Protein AF-A0A7K3SBB5-F1 (afdb_monomer_lite)

Secondary structure (DSSP, 8-state):
-HHHHHHHHHHHHSTTTTTSB-TTSSS--BSS---GGGSTT----TT-S-SSPPP------

pLDDT: mean 82.0, std 10.61, range [38.88, 92.44]

Foldseek 3Di:
DVVVLVVVVVVCVDPVNPPQWDSPDPDIDGPDDPCQLQDDVGFADPPHPDPGRDPPPPPDD

Structure (mmCIF, N/CA/C/O backbone):
data_AF-A0A7K3SBB5-F1
#
_entry.id   AF-A0A7K3SBB5-F1
#
loop_
_atom_site.group_PDB
_atom_site.id
_atom_site.type_symbol
_atom_site.label_atom_id
_atom_site.label_alt_id
_atom_site.label_comp_id
_atom_site.label_asym_id
_atom_site.label_entity_id
_atom_site.label_seq_id
_atom_site.pdbx_PDB_ins_code
_atom_site.Cartn_x
_atom_site.Cartn_y
_atom_site.Cartn_z
_atom_site.occupancy
_atom_site.B_iso_or_equiv
_atom_site.auth_seq_id
_atom_site.auth_comp_id
_atom_site.auth_asym_id
_atom_site.auth_atom_id
_atom_site.pdbx_PDB_model_num
ATOM 1 N N . ALA A 1 1 ? 15.575 -3.502 -0.367 1.00 74.38 1 ALA A N 1
ATOM 2 C CA . ALA A 1 1 ? 14.496 -3.664 -1.370 1.00 74.38 1 ALA A CA 1
ATOM 3 C C . ALA A 1 1 ? 14.245 -5.127 -1.766 1.00 74.38 1 ALA A C 1
ATOM 5 O O . ALA A 1 1 ? 13.094 -5.535 -1.747 1.00 74.38 1 ALA A O 1
ATOM 6 N N . ALA A 1 2 ? 15.271 -5.933 -2.080 1.00 84.81 2 ALA A N 1
ATOM 7 C CA . ALA A 1 2 ? 15.099 -7.337 -2.498 1.00 84.81 2 ALA A CA 1
ATOM 8 C C . ALA A 1 2 ? 14.320 -8.209 -1.489 1.00 84.81 2 ALA A C 1
ATOM 10 O O . ALA A 1 2 ? 13.312 -8.798 -1.858 1.00 84.81 2 ALA A O 1
ATOM 11 N N . ARG A 1 3 ? 14.707 -8.198 -0.203 1.00 88.75 3 ARG A N 1
ATOM 12 C CA . ARG A 1 3 ? 14.005 -8.944 0.862 1.00 88.75 3 ARG A CA 1
ATOM 13 C C . ARG A 1 3 ? 12.515 -8.601 0.966 1.00 88.75 3 ARG A C 1
ATOM 15 O O . ARG A 1 3 ? 11.695 -9.487 1.145 1.00 88.75 3 ARG A O 1
ATOM 22 N N . ALA A 1 4 ? 12.168 -7.321 0.835 1.00 83.50 4 ALA A N 1
ATOM 23 C CA . ALA A 1 4 ? 10.775 -6.882 0.890 1.00 83.50 4 ALA A CA 1
ATOM 24 C C . ALA A 1 4 ? 9.965 -7.396 -0.312 1.00 83.50 4 ALA A C 1
ATOM 26 O O . ALA A 1 4 ? 8.800 -7.737 -0.155 1.00 83.50 4 ALA A O 1
ATOM 27 N N . ARG A 1 5 ? 10.585 -7.485 -1.498 1.00 82.56 5 ARG A N 1
ATOM 28 C CA . ARG A 1 5 ? 9.948 -8.058 -2.694 1.00 82.56 5 ARG A CA 1
ATOM 29 C C . ARG A 1 5 ? 9.748 -9.565 -2.578 1.00 82.56 5 ARG A C 1
ATOM 31 O O . ARG A 1 5 ? 8.680 -10.031 -2.941 1.00 82.56 5 ARG A O 1
ATOM 38 N N . ALA A 1 6 ? 10.735 -10.291 -2.053 1.00 89.31 6 ALA A N 1
ATOM 39 C CA . ALA A 1 6 ? 10.615 -11.729 -1.811 1.00 89.31 6 ALA A CA 1
ATOM 40 C C . ALA A 1 6 ? 9.468 -12.033 -0.835 1.00 89.31 6 ALA A C 1
ATOM 42 O O . ALA A 1 6 ? 8.564 -12.783 -1.175 1.00 89.31 6 ALA A O 1
ATOM 43 N N . LEU A 1 7 ? 9.429 -11.332 0.306 1.00 89.81 7 LEU A N 1
ATOM 44 C CA . LEU A 1 7 ? 8.333 -11.466 1.270 1.00 89.81 7 LEU A CA 1
ATOM 45 C C . LEU A 1 7 ? 6.972 -11.112 0.654 1.00 89.81 7 LEU A C 1
ATOM 47 O O . LEU A 1 7 ? 5.981 -11.781 0.919 1.00 89.81 7 LEU A O 1
ATOM 51 N N . ALA A 1 8 ? 6.904 -10.055 -0.161 1.00 85.06 8 ALA A N 1
ATOM 52 C CA . ALA A 1 8 ? 5.668 -9.719 -0.855 1.00 85.06 8 ALA A CA 1
ATOM 53 C C . ALA A 1 8 ? 5.246 -10.842 -1.814 1.00 85.06 8 ALA A C 1
ATOM 55 O O . ALA A 1 8 ? 4.088 -11.222 -1.790 1.00 85.06 8 ALA A O 1
ATOM 56 N N . ALA A 1 9 ? 6.155 -11.397 -2.617 1.00 88.31 9 ALA A N 1
ATOM 57 C CA . ALA A 1 9 ? 5.837 -12.519 -3.500 1.00 88.31 9 ALA A CA 1
ATOM 58 C C . ALA A 1 9 ? 5.250 -13.708 -2.722 1.00 88.31 9 ALA A C 1
ATOM 60 O O . ALA A 1 9 ? 4.141 -14.126 -3.030 1.00 88.31 9 ALA A O 1
ATOM 61 N N . GLU A 1 10 ? 5.913 -14.136 -1.645 1.00 92.44 10 GLU A N 1
ATOM 62 C CA . GLU A 1 10 ? 5.442 -15.236 -0.788 1.00 92.44 10 GLU A CA 1
ATOM 63 C C . GLU A 1 10 ? 4.043 -14.974 -0.205 1.00 92.44 10 GLU A C 1
ATOM 65 O O . GLU A 1 10 ? 3.189 -15.856 -0.210 1.00 92.44 10 GLU A O 1
ATOM 70 N N . LEU A 1 11 ? 3.771 -13.749 0.262 1.00 89.50 11 LEU A N 1
ATOM 71 C CA . LEU A 1 11 ? 2.450 -13.385 0.786 1.00 89.50 11 LEU A CA 1
ATOM 72 C C . LEU A 1 11 ? 1.358 -13.425 -0.287 1.00 89.50 11 LEU A C 1
ATOM 74 O O . LEU A 1 11 ? 0.220 -13.740 0.026 1.00 89.50 11 LEU A O 1
ATOM 78 N N . PHE 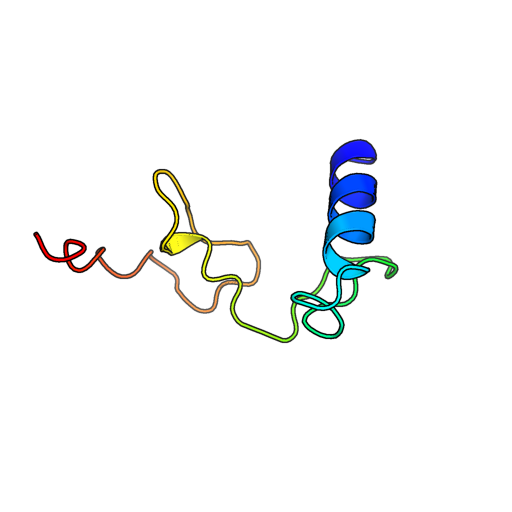A 1 12 ? 1.674 -13.070 -1.530 1.00 88.19 12 PHE A N 1
ATOM 79 C CA . PHE A 1 12 ? 0.708 -13.051 -2.630 1.00 88.19 12 PHE A CA 1
ATOM 80 C C . PHE A 1 12 ? 0.512 -14.424 -3.297 1.00 88.19 12 PHE A C 1
ATOM 82 O O . PHE A 1 12 ? -0.448 -14.582 -4.052 1.00 88.19 12 PHE A O 1
ATOM 89 N N . ASP A 1 13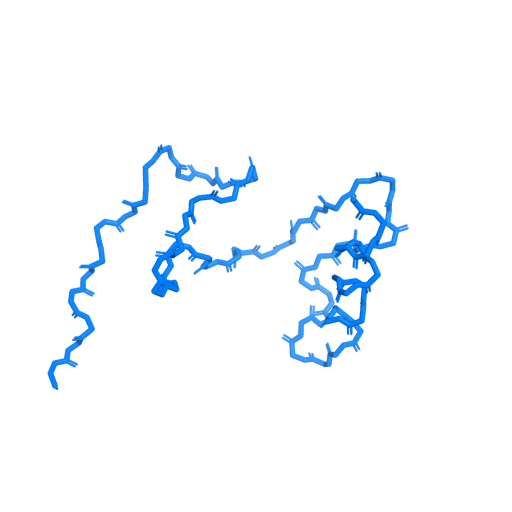 ? 1.372 -15.403 -3.004 1.00 89.69 13 ASP A N 1
ATOM 90 C CA . ASP A 1 13 ? 1.169 -16.810 -3.369 1.00 89.69 13 ASP A CA 1
ATOM 91 C C . ASP A 1 13 ? 0.123 -17.501 -2.466 1.00 89.69 13 ASP A C 1
ATOM 93 O O . ASP A 1 13 ? -0.505 -18.486 -2.880 1.00 89.69 13 ASP A O 1
ATOM 97 N N . ASP A 1 14 ? -0.109 -16.958 -1.263 1.00 91.56 14 ASP A N 1
ATOM 98 C CA . ASP A 1 14 ? -1.163 -17.390 -0.341 1.00 91.56 14 ASP A CA 1
ATOM 99 C C . ASP A 1 14 ? -2.564 -17.174 -0.929 1.00 91.56 14 ASP A C 1
ATOM 101 O O . ASP A 1 14 ? -2.854 -16.163 -1.571 1.00 91.56 14 ASP A O 1
ATOM 105 N N . GLU A 1 15 ? -3.471 -18.116 -0.678 1.00 89.50 15 GLU A N 1
ATOM 106 C CA . GLU A 1 15 ? -4.819 -18.106 -1.250 1.00 89.50 15 GLU A CA 1
ATOM 107 C C . GLU A 1 15 ? -5.643 -16.872 -0.861 1.00 89.50 15 GLU A C 1
ATOM 109 O O . GLU A 1 15 ? -6.439 -16.389 -1.663 1.00 89.50 15 GLU A O 1
ATOM 114 N N . THR A 1 16 ? -5.419 -16.306 0.327 1.00 89.00 16 THR A N 1
ATOM 115 C CA . THR A 1 16 ? -6.166 -15.131 0.800 1.00 89.00 16 THR A CA 1
ATOM 116 C C . THR A 1 16 ? -5.784 -13.839 0.078 1.00 89.00 16 THR A C 1
ATOM 118 O O . THR A 1 16 ? -6.568 -12.886 0.056 1.00 89.00 16 THR A O 1
ATOM 121 N N . LEU A 1 17 ? -4.587 -13.794 -0.516 1.00 85.62 17 LEU A N 1
ATOM 122 C CA . LEU A 1 17 ? -4.035 -12.620 -1.193 1.00 85.62 17 LEU A CA 1
ATOM 123 C C . LEU 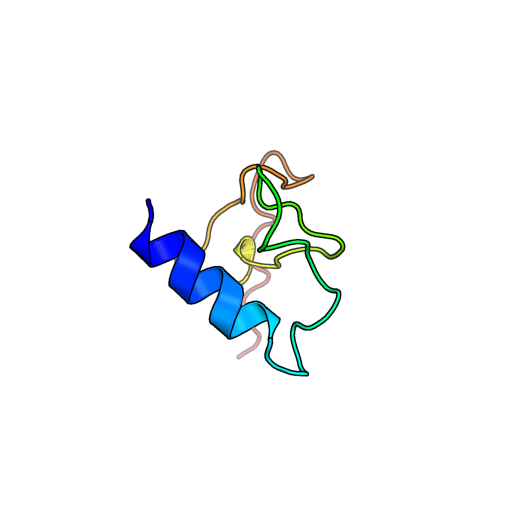A 1 17 ? -3.775 -12.849 -2.685 1.00 85.62 17 LEU A C 1
ATOM 125 O O . LEU A 1 17 ? -3.484 -11.878 -3.399 1.00 85.62 17 LEU A O 1
ATOM 129 N N . ARG A 1 18 ? -3.926 -14.080 -3.179 1.00 87.56 18 ARG A N 1
ATOM 130 C CA . ARG A 1 18 ? -3.818 -14.413 -4.600 1.00 87.56 18 ARG A CA 1
ATOM 131 C C . ARG A 1 18 ? -4.713 -13.498 -5.438 1.00 87.56 18 ARG A C 1
ATOM 133 O O . ARG A 1 18 ? -5.791 -13.085 -5.021 1.00 87.56 18 ARG A O 1
ATOM 140 N N . ASP A 1 19 ? -4.215 -13.103 -6.607 1.00 85.38 19 ASP A N 1
ATOM 141 C CA . ASP A 1 19 ? -4.874 -12.194 -7.561 1.00 85.38 19 ASP A CA 1
ATOM 142 C C . ASP A 1 19 ? -5.147 -10.754 -7.078 1.00 85.38 19 ASP A C 1
ATOM 144 O O . ASP A 1 19 ? -5.596 -9.910 -7.864 1.00 85.38 19 ASP A O 1
ATOM 148 N N . THR A 1 20 ? -4.799 -10.401 -5.834 1.00 86.38 20 THR A N 1
ATOM 149 C CA . THR A 1 20 ? -4.984 -9.037 -5.302 1.00 86.38 20 THR A CA 1
ATOM 150 C C . THR A 1 20 ? -3.875 -8.055 -5.716 1.00 86.38 20 THR A C 1
ATOM 152 O O . THR A 1 20 ? -3.937 -6.855 -5.421 1.00 86.38 20 THR A O 1
ATOM 155 N N . GLY A 1 21 ? -2.868 -8.523 -6.458 1.00 85.38 21 GLY A N 1
ATOM 156 C CA . GLY A 1 21 ? -1.753 -7.727 -6.969 1.00 85.38 21 GLY A CA 1
ATOM 157 C C . GLY A 1 21 ? -0.847 -8.514 -7.916 1.00 85.38 21 GLY A C 1
ATOM 158 O O . GLY A 1 21 ? -1.062 -9.698 -8.147 1.00 85.38 21 GLY A O 1
ATOM 159 N N . THR A 1 22 ? 0.158 -7.846 -8.484 1.00 84.81 22 THR A N 1
ATOM 160 C CA . THR A 1 22 ? 1.133 -8.449 -9.413 1.00 84.81 22 THR A CA 1
ATOM 161 C C . THR A 1 22 ? 2.559 -8.364 -8.843 1.00 84.81 22 THR A C 1
ATOM 163 O O . THR A 1 22 ? 3.308 -7.451 -9.205 1.00 84.81 22 THR A O 1
ATOM 166 N N . PRO A 1 23 ? 2.955 -9.265 -7.922 1.00 83.69 23 PRO A N 1
ATOM 167 C CA . PRO A 1 23 ? 4.231 -9.181 -7.197 1.00 83.69 23 PRO A CA 1
ATOM 168 C C . PRO A 1 23 ? 5.468 -9.570 -8.016 1.00 83.69 23 PRO A C 1
ATOM 170 O O . PRO A 1 23 ? 6.568 -9.143 -7.674 1.00 83.69 23 PRO A O 1
ATOM 173 N N . HIS A 1 24 ? 5.299 -10.310 -9.113 1.00 82.06 24 HIS A N 1
ATOM 174 C CA . HIS A 1 24 ? 6.402 -10.780 -9.964 1.00 82.06 24 HIS A CA 1
ATOM 175 C C . HIS A 1 24 ? 6.706 -9.851 -11.155 1.00 82.06 24 HIS A C 1
ATOM 177 O O . HIS A 1 24 ? 7.522 -10.185 -12.011 1.00 82.06 24 HIS A O 1
ATOM 183 N N . GLY A 1 25 ? 6.038 -8.694 -11.238 1.00 79.25 25 GLY A N 1
ATOM 184 C CA . GLY A 1 25 ? 6.281 -7.688 -12.272 1.00 79.25 25 GLY A CA 1
ATOM 185 C C . GLY A 1 25 ? 7.471 -6.767 -11.959 1.00 79.25 25 GLY A C 1
ATOM 186 O O . GLY A 1 25 ? 7.963 -6.738 -10.829 1.00 79.25 25 GLY A O 1
ATOM 187 N N . PRO A 1 26 ? 7.916 -5.945 -12.930 1.00 77.81 26 PRO A N 1
ATOM 188 C CA . PRO A 1 26 ? 8.999 -4.974 -12.725 1.00 77.81 26 PRO A CA 1
ATOM 189 C C . PRO A 1 26 ? 8.656 -3.909 -11.667 1.00 77.81 26 PRO A C 1
ATOM 191 O O . PRO A 1 26 ? 9.548 -3.346 -11.031 1.00 77.81 26 PRO A O 1
ATOM 194 N N . ALA A 1 27 ? 7.361 -3.669 -11.443 1.00 76.75 27 ALA A N 1
ATOM 195 C CA . ALA A 1 27 ? 6.826 -2.894 -10.336 1.00 76.75 27 ALA A CA 1
ATOM 196 C C . ALA A 1 27 ? 5.659 -3.652 -9.693 1.00 76.75 27 ALA A C 1
ATOM 198 O O . ALA A 1 27 ? 4.871 -4.309 -10.377 1.00 76.75 27 ALA A O 1
ATOM 199 N N . PHE A 1 28 ? 5.548 -3.543 -8.371 1.00 77.31 28 PHE A N 1
ATOM 200 C CA . PHE A 1 28 ? 4.416 -4.082 -7.633 1.00 77.31 28 PHE A CA 1
ATOM 201 C C . PHE A 1 28 ? 3.203 -3.170 -7.826 1.00 77.31 28 PHE A C 1
ATOM 203 O O . PHE A 1 28 ? 3.306 -1.968 -7.599 1.00 77.31 28 PHE A O 1
ATOM 210 N N . ARG A 1 29 ? 2.062 -3.746 -8.215 1.00 77.06 29 ARG A N 1
ATOM 211 C CA . ARG A 1 29 ? 0.802 -3.023 -8.422 1.00 77.06 29 ARG A CA 1
ATOM 212 C C . ARG A 1 29 ? -0.346 -3.812 -7.813 1.00 77.06 29 ARG A C 1
ATOM 214 O O . ARG A 1 29 ? -0.509 -4.998 -8.106 1.00 77.06 29 ARG A O 1
ATOM 221 N N . ARG A 1 30 ? -1.160 -3.164 -6.976 1.00 82.88 30 ARG A N 1
ATOM 222 C CA . ARG A 1 30 ? -2.343 -3.800 -6.372 1.00 82.88 30 ARG A CA 1
ATOM 223 C C . ARG A 1 30 ? -3.562 -3.716 -7.286 1.00 82.88 30 ARG A C 1
ATOM 225 O O . ARG A 1 30 ? -3.747 -2.762 -8.043 1.00 82.88 30 ARG A O 1
ATOM 232 N N . ARG A 1 31 ? -4.398 -4.746 -7.233 1.00 82.50 31 ARG A N 1
ATOM 233 C CA . ARG A 1 31 ? -5.709 -4.798 -7.899 1.00 82.50 31 ARG A CA 1
ATOM 234 C C . ARG A 1 31 ? -6.862 -4.566 -6.921 1.0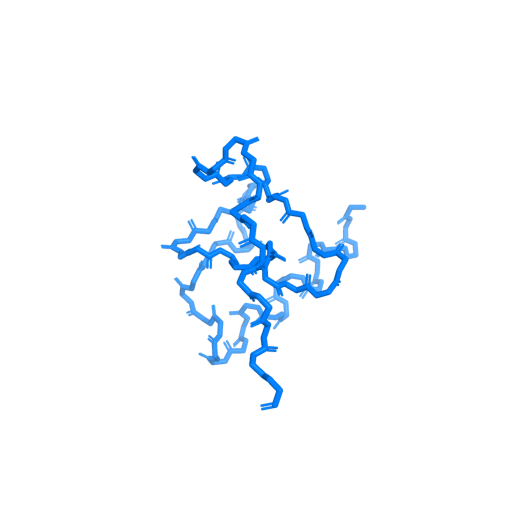0 82.50 31 ARG A C 1
ATOM 236 O O . ARG A 1 31 ? -7.974 -4.313 -7.367 1.00 82.50 31 ARG A O 1
ATOM 243 N N . SER A 1 32 ? -6.582 -4.587 -5.619 1.00 81.50 32 SER A N 1
ATOM 244 C CA . SER A 1 32 ? -7.511 -4.253 -4.538 1.00 81.50 32 SER A CA 1
ATOM 245 C C . SER A 1 32 ? -6.921 -3.194 -3.593 1.00 81.50 32 SER A C 1
ATOM 247 O O . SER A 1 32 ? -5.723 -2.897 -3.619 1.00 81.50 32 SER A O 1
ATOM 249 N N . CYS A 1 33 ? -7.766 -2.594 -2.748 1.00 85.50 33 CYS A N 1
ATOM 250 C CA . CYS A 1 33 ? -7.318 -1.633 -1.741 1.00 85.50 33 CYS A CA 1
ATOM 251 C C . CYS A 1 33 ? -6.460 -2.339 -0.679 1.00 85.50 33 CYS A C 1
ATOM 253 O O . CYS A 1 33 ? -6.909 -3.299 -0.062 1.00 85.50 33 CYS A O 1
ATOM 255 N N . CYS A 1 34 ? -5.246 -1.840 -0.418 1.00 84.31 34 CYS A N 1
ATOM 256 C CA . CYS A 1 34 ? -4.325 -2.459 0.543 1.00 84.31 34 CYS A CA 1
ATOM 257 C C . CYS A 1 34 ? -4.808 -2.431 2.000 1.00 84.31 34 CYS A C 1
ATOM 259 O O . CYS A 1 34 ? -4.221 -3.122 2.824 1.00 84.31 34 CYS A O 1
ATOM 261 N N . LEU A 1 35 ? -5.792 -1.577 2.323 1.00 87.25 35 LEU A N 1
ATOM 262 C CA . LEU A 1 35 ? -6.297 -1.301 3.676 1.00 87.25 35 LEU A CA 1
ATOM 263 C C . LEU A 1 35 ? -5.206 -1.058 4.736 1.00 87.25 35 LEU A C 1
ATOM 265 O O . LEU A 1 35 ? -5.494 -1.097 5.928 1.00 87.25 35 LEU A O 1
ATOM 269 N N . TYR A 1 36 ? -3.976 -0.738 4.317 1.00 85.88 36 TYR A N 1
ATOM 270 C CA . TYR A 1 36 ? -2.833 -0.532 5.205 1.00 85.88 36 TYR A CA 1
ATOM 271 C C . TYR A 1 36 ? -3.095 0.595 6.208 1.00 85.88 36 TYR A C 1
ATOM 273 O O . TYR A 1 36 ? -2.715 0.490 7.368 1.00 85.88 36 TYR A O 1
ATOM 281 N N . TRP A 1 37 ? -3.853 1.614 5.795 1.00 89.06 37 TRP A N 1
ATOM 282 C CA . TRP A 1 37 ? -4.295 2.716 6.650 1.00 89.06 37 TRP A CA 1
ATOM 283 C C . TRP A 1 37 ? -5.173 2.273 7.836 1.00 89.06 37 TRP A C 1
ATOM 285 O O . TRP A 1 37 ? -5.332 3.038 8.782 1.00 89.06 37 TRP A O 1
ATOM 295 N N . ARG A 1 38 ? -5.751 1.060 7.811 1.00 87.75 38 ARG A N 1
ATOM 296 C CA . ARG A 1 38 ? -6.526 0.491 8.930 1.00 87.75 38 ARG A CA 1
ATOM 297 C C . ARG A 1 38 ? -5.648 -0.206 9.967 1.00 87.75 38 ARG A C 1
ATOM 299 O O . ARG A 1 38 ? -6.118 -0.449 11.075 1.00 87.75 38 ARG A O 1
ATOM 306 N N . CYS A 1 39 ? -4.412 -0.567 9.621 1.00 84.88 39 CYS A N 1
ATOM 307 C CA . CYS A 1 39 ? -3.507 -1.245 10.542 1.00 84.88 39 CYS A CA 1
ATOM 308 C C . CYS A 1 39 ? -3.026 -0.277 11.639 1.00 84.88 39 CYS A C 1
ATOM 310 O O . CYS A 1 39 ? -2.790 0.899 11.353 1.00 84.88 39 CYS A O 1
ATOM 312 N N . PRO A 1 40 ? -2.812 -0.746 12.881 1.00 84.56 40 PRO A N 1
ATOM 313 C CA . PRO A 1 40 ? -2.152 0.054 13.909 1.00 84.56 40 PRO A CA 1
ATOM 314 C C . PRO A 1 40 ? -0.776 0.535 13.428 1.00 84.56 40 PRO A C 1
ATOM 316 O O . PRO A 1 40 ? 0.044 -0.268 12.989 1.00 84.56 40 PRO A O 1
ATOM 319 N N . GLY A 1 41 ? -0.537 1.849 13.469 1.00 83.38 41 GLY A N 1
ATOM 320 C CA . GLY A 1 41 ? 0.692 2.452 12.930 1.00 83.38 41 GLY A CA 1
ATOM 321 C C . GLY A 1 41 ? 0.813 2.391 11.400 1.00 83.38 41 GLY A C 1
ATOM 322 O O . GLY A 1 41 ? 1.886 2.651 10.859 1.00 83.38 41 GLY A O 1
ATOM 323 N N . GLY A 1 42 ? -0.264 2.030 10.701 1.00 84.62 42 GLY A N 1
ATOM 324 C CA . GLY A 1 42 ? -0.327 1.991 9.249 1.00 84.62 42 GLY A CA 1
ATOM 325 C C . GLY A 1 42 ? -0.468 3.377 8.623 1.00 84.62 42 GLY A C 1
ATOM 326 O O . GLY A 1 42 ? -0.976 4.316 9.235 1.00 84.62 42 GLY A O 1
ATOM 327 N N . GLY A 1 43 ? -0.013 3.498 7.378 1.00 88.44 43 GLY A N 1
ATOM 328 C CA . GLY A 1 43 ? -0.072 4.729 6.594 1.00 88.44 43 GLY A CA 1
ATOM 329 C C . GLY A 1 43 ? -0.788 4.537 5.262 1.00 88.44 43 GLY A C 1
ATOM 330 O O . GLY A 1 43 ? -1.441 3.524 5.004 1.00 88.44 43 GLY A O 1
ATOM 331 N N . LEU A 1 44 ? -0.642 5.525 4.386 1.00 89.44 44 LEU A N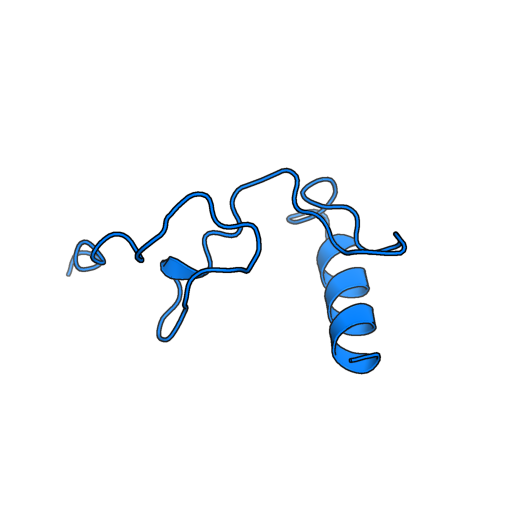 1
ATOM 332 C CA . LEU A 1 44 ? -1.060 5.415 2.993 1.00 89.44 44 LEU A CA 1
ATOM 333 C C . LEU A 1 44 ? 0.039 4.721 2.183 1.00 89.44 44 LEU A C 1
ATOM 335 O O . LEU A 1 44 ? 1.223 5.000 2.363 1.00 89.44 44 LEU A O 1
ATOM 339 N N . CYS A 1 45 ? -0.339 3.802 1.294 1.00 85.75 45 CYS A N 1
ATOM 340 C CA . CYS A 1 45 ? 0.599 3.241 0.321 1.00 85.75 45 CYS A CA 1
ATOM 341 C C . CYS A 1 45 ? 0.815 4.208 -0.856 1.00 85.75 45 CYS A C 1
ATOM 343 O O . CYS A 1 45 ? -0.016 5.078 -1.093 1.00 85.75 45 CYS A O 1
ATOM 345 N N . GLY A 1 46 ? 1.876 4.008 -1.644 1.00 82.38 46 GLY A N 1
ATOM 346 C CA . GLY A 1 46 ? 2.156 4.848 -2.821 1.00 82.38 46 GLY A CA 1
ATOM 347 C C . GLY A 1 46 ? 1.043 4.851 -3.879 1.00 82.38 46 GLY A C 1
ATOM 348 O O . GLY A 1 46 ? 0.831 5.868 -4.523 1.00 82.38 46 GLY A O 1
ATOM 349 N N . ASP A 1 47 ? 0.287 3.754 -3.995 1.00 83.56 47 ASP A N 1
ATOM 350 C CA . ASP A 1 47 ? -0.868 3.641 -4.903 1.00 83.56 47 ASP A CA 1
ATOM 351 C C . ASP A 1 47 ? -2.202 4.053 -4.245 1.00 83.56 47 ASP A C 1
ATOM 353 O O . ASP A 1 47 ? -3.277 3.705 -4.741 1.00 83.56 47 ASP A O 1
ATOM 357 N N . CYS A 1 48 ? -2.180 4.674 -3.059 1.00 87.88 48 CYS A N 1
ATOM 358 C CA . CYS A 1 48 ? -3.422 4.957 -2.347 1.00 87.88 48 CYS A CA 1
ATOM 359 C C . CYS A 1 48 ? -4.213 6.058 -3.055 1.00 87.88 48 CYS A C 1
ATOM 361 O O . CYS A 1 48 ? -3.666 7.092 -3.420 1.00 87.88 48 CYS A O 1
ATOM 363 N N . VAL A 1 49 ? -5.523 5.848 -3.196 1.00 87.50 49 VAL A N 1
ATOM 364 C CA . VAL A 1 49 ? -6.442 6.858 -3.749 1.00 87.50 49 VAL A CA 1
ATOM 365 C C . VAL A 1 49 ? -6.708 8.004 -2.775 1.00 87.50 49 VAL A C 1
ATOM 367 O O . VAL A 1 49 ? -7.212 9.044 -3.181 1.00 87.50 49 VAL A O 1
ATOM 370 N N . PHE A 1 50 ? -6.403 7.795 -1.492 1.00 88.31 50 PHE A N 1
ATOM 371 C CA . PHE A 1 50 ? -6.514 8.819 -0.470 1.00 88.31 50 PHE A CA 1
ATOM 372 C C . PHE A 1 50 ? -5.199 9.579 -0.344 1.00 88.31 50 PHE A C 1
ATOM 374 O O . PHE A 1 50 ? -4.128 8.989 -0.246 1.00 88.31 50 PHE A O 1
ATOM 381 N N . ASP A 1 51 ? -5.324 10.891 -0.270 1.00 90.81 51 ASP A N 1
ATOM 382 C CA . ASP A 1 51 ? -4.302 11.892 0.016 1.00 90.81 51 ASP A CA 1
ATOM 383 C C . ASP A 1 51 ? -4.050 12.056 1.527 1.00 90.81 51 ASP A C 1
ATOM 385 O O . ASP A 1 51 ? -2.968 12.465 1.951 1.00 90.81 51 ASP A O 1
ATOM 389 N N . ARG A 1 52 ? -5.010 11.644 2.364 1.00 87.62 52 ARG A N 1
ATOM 390 C CA . ARG A 1 52 ? -4.851 11.484 3.817 1.00 87.62 52 ARG A CA 1
ATOM 391 C C . ARG A 1 52 ? -5.579 10.234 4.308 1.00 87.62 52 ARG A C 1
ATOM 393 O O . ARG A 1 52 ? -6.670 9.933 3.838 1.00 87.62 52 ARG A O 1
ATOM 400 N N . ALA A 1 53 ? -5.002 9.522 5.282 1.00 84.88 53 ALA A N 1
ATOM 401 C CA . ALA 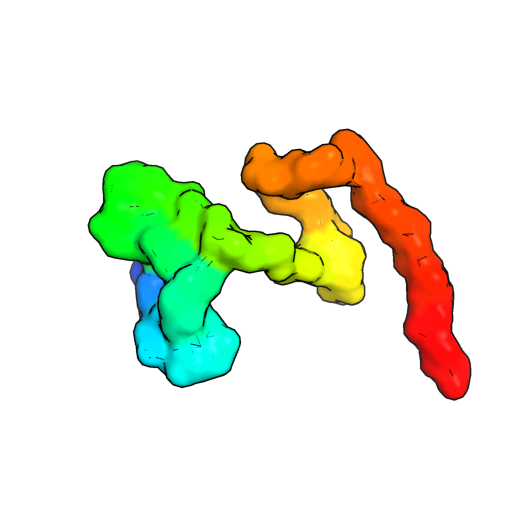A 1 53 ? -5.673 8.385 5.914 1.00 84.88 53 ALA A CA 1
ATOM 402 C C . ALA A 1 53 ? -7.056 8.814 6.437 1.00 84.88 53 ALA A C 1
ATOM 404 O O . ALA A 1 53 ? -7.122 9.770 7.224 1.00 84.88 53 ALA A O 1
ATOM 405 N N . PRO A 1 54 ? -8.147 8.136 6.023 1.00 81.94 54 PRO A N 1
ATOM 406 C CA . PRO A 1 54 ? -9.452 8.340 6.628 1.00 81.94 54 PRO A CA 1
ATOM 407 C C . PRO A 1 54 ? -9.296 8.174 8.135 1.00 81.94 54 PRO A C 1
ATOM 409 O O . PRO A 1 54 ? -8.653 7.220 8.580 1.00 81.94 54 PRO A O 1
ATOM 412 N N . GLY A 1 55 ? -9.820 9.123 8.917 1.00 71.75 55 GLY A N 1
ATOM 413 C CA . GLY A 1 55 ? -9.732 9.041 10.373 1.00 71.75 55 GLY A CA 1
ATOM 414 C C . GLY A 1 55 ? -10.203 7.661 10.815 1.00 71.75 55 GLY A C 1
ATOM 415 O O . GLY A 1 55 ? -11.264 7.212 10.376 1.00 71.75 55 GLY A O 1
ATOM 416 N N . SER A 1 56 ? -9.397 6.960 11.616 1.00 65.25 56 SER A N 1
ATOM 417 C CA . SER A 1 56 ? -9.812 5.672 12.150 1.00 65.25 56 SER A CA 1
ATOM 418 C C . SER A 1 56 ? -11.092 5.915 12.944 1.00 65.25 56 SER A C 1
ATOM 420 O O . SER A 1 56 ? -11.075 6.532 14.010 1.00 65.25 56 SER A O 1
ATOM 422 N N . ALA A 1 57 ? -12.237 5.477 12.411 1.00 58.66 57 ALA A N 1
ATOM 423 C CA . ALA A 1 57 ? -13.393 5.254 13.261 1.00 58.66 57 ALA A CA 1
ATOM 424 C C . ALA A 1 57 ? -12.862 4.345 14.365 1.00 58.66 57 ALA A C 1
ATOM 426 O O . ALA A 1 57 ? -12.314 3.285 14.044 1.00 58.66 57 ALA A O 1
ATOM 427 N N . ARG A 1 58 ? -12.882 4.818 15.621 1.00 57.84 58 ARG A N 1
ATOM 428 C CA . ARG A 1 58 ? -12.422 4.025 16.765 1.00 57.84 58 ARG A CA 1
ATOM 429 C C . ARG A 1 58 ? -12.994 2.628 16.570 1.00 57.84 58 ARG A C 1
ATOM 431 O O . ARG A 1 58 ? -14.211 2.498 16.451 1.00 57.84 58 ARG A O 1
ATOM 438 N N . ALA A 1 59 ? -12.123 1.629 16.428 1.00 57.53 59 ALA A N 1
ATOM 439 C CA . ALA A 1 59 ? -12.569 0.247 16.447 1.00 57.53 59 ALA A CA 1
ATOM 440 C C . ALA A 1 59 ? -13.398 0.113 17.729 1.00 57.53 59 ALA A C 1
ATOM 442 O O . ALA A 1 59 ? -12.914 0.501 18.795 1.00 57.53 59 ALA A O 1
ATOM 443 N N . GLY A 1 60 ? -14.679 -0.230 17.576 1.00 43.84 60 GLY A N 1
ATOM 444 C CA . GLY A 1 60 ? -15.642 -0.245 18.672 1.00 43.84 60 GLY A CA 1
ATOM 445 C C . GLY A 1 60 ? -15.101 -1.026 19.866 1.00 43.84 60 GLY A C 1
ATOM 446 O O . GLY A 1 60 ? -14.372 -2.001 19.680 1.00 43.84 60 GLY A O 1
ATOM 447 N N . ALA A 1 61 ? -15.422 -0.509 21.053 1.00 38.88 61 ALA A N 1
ATOM 448 C CA . ALA A 1 61 ? -15.139 -1.112 22.349 1.00 38.88 61 ALA A CA 1
ATOM 449 C C . ALA A 1 61 ? -15.698 -2.537 22.466 1.00 38.88 61 ALA A C 1
ATOM 451 O O . ALA A 1 61 ? -16.736 -2.811 21.818 1.00 38.88 61 ALA A O 1
#

InterPro domains:
  IPR024726 Ferric siderophore reductase, C-terminal [PF11575] (30-49)

Organism: NCBI:txid66428

Sequence (61 aa):
AARARALAAELFDDETLRDTGTPHGPAFRRRSCCLYWRCPGGGLCGDCVFDRAPGSARAGA

Radius of gyration: 13.29 Å; chains: 1; bounding box: 31×30×35 Å